Protein AF-A0A327L7A2-F1 (afdb_monomer_lite)

Structure (mmCIF, N/CA/C/O backbone):
data_AF-A0A327L7A2-F1
#
_entry.id   AF-A0A327L7A2-F1
#
loop_
_atom_site.group_PDB
_atom_site.id
_atom_site.type_symbol
_atom_site.label_atom_id
_atom_site.label_alt_id
_atom_site.label_comp_id
_atom_site.label_asym_id
_atom_site.label_entity_id
_atom_site.label_seq_id
_atom_site.pdbx_PDB_ins_code
_atom_site.Cartn_x
_atom_site.Cartn_y
_atom_site.Cartn_z
_atom_site.occupancy
_atom_site.B_iso_or_equiv
_atom_site.auth_seq_id
_atom_site.auth_comp_id
_atom_site.auth_asym_id
_atom_site.auth_atom_id
_atom_site.pdbx_PDB_model_num
ATOM 1 N N . MET A 1 1 ? -6.256 17.529 29.792 1.00 59.59 1 MET A N 1
ATOM 2 C CA . MET A 1 1 ? -5.601 16.714 28.742 1.00 59.59 1 MET A CA 1
ATOM 3 C C . MET A 1 1 ? -6.435 15.484 28.403 1.00 59.59 1 MET A C 1
ATOM 5 O O . MET A 1 1 ? -6.692 15.271 27.232 1.00 59.59 1 MET A O 1
ATOM 9 N N . THR A 1 2 ? -6.940 14.745 29.396 1.00 73.19 2 THR A N 1
ATOM 10 C CA . THR A 1 2 ? -7.847 13.599 29.188 1.00 73.19 2 THR A CA 1
ATOM 11 C C . THR A 1 2 ? -9.180 13.987 28.539 1.00 73.19 2 THR A C 1
ATOM 13 O O . THR A 1 2 ? -9.638 13.291 27.648 1.00 73.19 2 THR A O 1
ATOM 16 N N . GLU A 1 3 ? -9.756 15.138 28.905 1.00 84.00 3 GLU A N 1
ATOM 17 C CA . GLU A 1 3 ? -11.032 15.610 28.341 1.00 84.00 3 GLU A CA 1
ATOM 18 C C . GLU A 1 3 ? -10.966 15.812 26.822 1.00 84.00 3 GLU A C 1
ATOM 20 O O . GLU A 1 3 ? -11.790 15.260 26.111 1.00 84.00 3 GLU A O 1
ATOM 25 N N . ALA A 1 4 ? -9.930 16.486 26.309 1.00 82.38 4 ALA A N 1
ATOM 26 C CA . ALA A 1 4 ? -9.763 16.697 24.869 1.00 82.38 4 ALA A CA 1
ATOM 27 C C . ALA A 1 4 ? -9.568 15.385 24.082 1.00 82.38 4 ALA A C 1
ATOM 29 O O . ALA A 1 4 ? -9.977 15.288 22.925 1.00 82.38 4 ALA A O 1
ATOM 30 N N . ILE A 1 5 ? -8.957 14.370 24.702 1.00 83.44 5 ILE A N 1
ATOM 31 C CA . ILE A 1 5 ? -8.831 13.037 24.100 1.00 83.44 5 ILE A CA 1
ATOM 32 C C . ILE A 1 5 ? -10.213 12.383 24.008 1.00 83.44 5 ILE A C 1
ATOM 34 O O . ILE A 1 5 ? -10.589 11.911 22.938 1.00 83.44 5 ILE A O 1
ATOM 38 N N . GLU A 1 6 ? -10.983 12.402 25.095 1.00 88.44 6 GLU A N 1
ATOM 39 C CA . GLU A 1 6 ? -12.321 11.802 25.158 1.00 88.44 6 GLU A CA 1
ATOM 40 C C . GLU A 1 6 ? -13.339 12.508 24.250 1.00 88.44 6 GLU A C 1
ATOM 42 O O . GLU A 1 6 ? -14.155 11.842 23.614 1.00 88.44 6 GLU A O 1
ATOM 47 N N . THR A 1 7 ? -13.291 13.840 24.149 1.00 89.19 7 THR A N 1
ATOM 48 C CA . THR A 1 7 ? -14.288 14.630 23.408 1.00 89.19 7 THR A CA 1
ATOM 49 C C . THR A 1 7 ? -13.952 14.841 21.938 1.00 89.19 7 THR A C 1
ATOM 51 O O . THR A 1 7 ? -14.870 15.042 21.144 1.00 89.19 7 THR A O 1
ATOM 54 N N . HIS A 1 8 ? -12.672 14.813 21.552 1.00 85.25 8 HIS A N 1
ATOM 55 C CA . HIS A 1 8 ? -12.261 15.136 20.180 1.00 85.25 8 HIS A CA 1
ATOM 56 C C . HIS A 1 8 ? -11.518 13.999 19.484 1.00 85.25 8 HIS A C 1
ATOM 58 O O . HIS A 1 8 ? -11.826 13.699 18.335 1.00 85.25 8 HIS A O 1
ATOM 64 N N . ALA A 1 9 ? -10.562 13.347 20.153 1.00 85.25 9 ALA A N 1
ATOM 65 C CA . ALA A 1 9 ? -9.731 12.332 19.502 1.00 85.25 9 ALA A CA 1
ATOM 66 C C . ALA A 1 9 ? -10.433 10.968 19.407 1.00 85.25 9 ALA A C 1
ATOM 68 O O . ALA A 1 9 ? -10.497 10.375 18.332 1.00 85.25 9 ALA A O 1
ATOM 69 N N . LEU A 1 10 ? -10.990 10.469 20.516 1.00 88.25 10 LEU A N 1
ATOM 70 C CA . LEU A 1 10 ? -11.617 9.146 20.557 1.00 88.25 10 LEU A CA 1
ATOM 71 C C . LEU A 1 10 ? -12.843 9.009 19.649 1.00 88.25 10 LEU A C 1
ATOM 73 O O . LEU A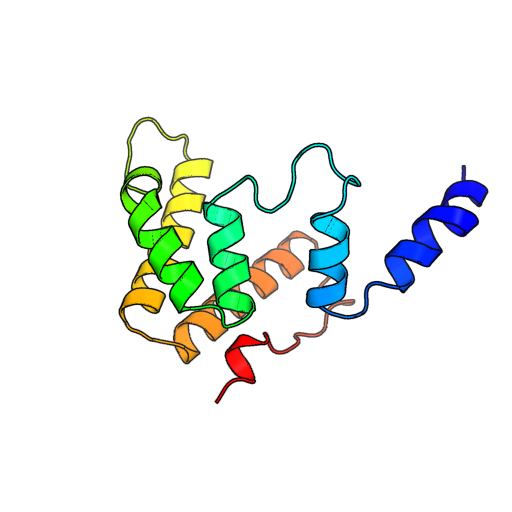 1 10 ? -12.957 7.956 19.029 1.00 88.25 10 LEU A O 1
ATOM 77 N N . PRO A 1 11 ? -13.744 10.003 19.511 1.00 90.69 11 PRO A N 1
ATOM 78 C CA . PRO A 1 11 ? -14.857 9.898 18.572 1.00 90.69 11 PRO A CA 1
ATOM 79 C C . PRO A 1 11 ? -14.395 9.732 17.122 1.00 90.69 11 PRO A C 1
ATOM 81 O O . PRO A 1 11 ? -14.988 8.948 16.390 1.00 90.69 11 PRO A O 1
ATOM 84 N N . VAL A 1 12 ? -13.310 10.410 16.729 1.00 87.50 12 VAL A N 1
ATOM 85 C CA . VAL A 1 12 ? -12.730 10.279 15.385 1.00 87.50 12 VAL A CA 1
ATOM 86 C C . VAL A 1 12 ? -12.125 8.890 15.201 1.00 87.50 12 VAL A C 1
ATOM 88 O O . VAL A 1 12 ? -12.481 8.197 14.256 1.00 87.50 12 VAL A O 1
ATOM 91 N N . LEU A 1 13 ? -11.276 8.443 16.134 1.00 86.94 13 LEU A N 1
ATOM 92 C CA . LEU A 1 13 ? -10.625 7.130 16.041 1.00 86.94 13 LEU A CA 1
ATOM 93 C C . LEU A 1 13 ? -11.629 5.971 16.070 1.00 86.94 13 LEU A C 1
ATOM 95 O O . LEU A 1 13 ? -11.470 5.010 15.330 1.00 86.94 13 LEU A O 1
ATOM 99 N N . ARG A 1 14 ? -12.682 6.065 16.891 1.00 89.12 14 ARG A N 1
ATOM 100 C CA . ARG A 1 14 ? -13.754 5.056 16.951 1.00 89.12 14 ARG A CA 1
ATOM 101 C C . ARG A 1 14 ? -14.607 5.012 15.682 1.00 89.12 14 ARG A C 1
ATOM 103 O O . ARG A 1 14 ? -15.282 4.014 15.464 1.00 89.12 14 ARG A O 1
ATOM 110 N N . GLY A 1 15 ? -14.604 6.080 14.884 1.00 88.94 15 GLY A N 1
ATOM 111 C CA . GLY A 1 15 ? -15.270 6.119 13.584 1.00 88.94 15 GLY A CA 1
ATOM 112 C C . GLY A 1 15 ? -14.495 5.406 12.473 1.00 88.94 15 GLY A C 1
ATOM 113 O O . GLY A 1 15 ? -15.063 5.178 11.414 1.00 88.94 15 GLY A O 1
ATOM 114 N N . ILE A 1 16 ? -13.227 5.047 12.701 1.00 89.50 16 ILE A N 1
ATOM 115 C CA . ILE A 1 16 ? -12.396 4.331 11.730 1.00 89.50 16 ILE A CA 1
ATOM 116 C C . ILE A 1 16 ? -12.620 2.832 11.925 1.00 89.50 16 ILE A C 1
ATOM 118 O O . ILE A 1 16 ? -12.059 2.235 12.843 1.00 89.50 16 ILE A O 1
ATOM 122 N N . VAL A 1 17 ? -13.460 2.230 11.083 1.00 87.12 17 VAL A N 1
ATOM 123 C CA . VAL A 1 17 ? -13.829 0.806 11.190 1.00 87.12 17 VAL A CA 1
ATOM 124 C C . VAL A 1 17 ? -13.466 -0.007 9.949 1.00 87.12 17 VAL A C 1
ATOM 126 O O . VAL A 1 17 ? -13.601 -1.228 9.953 1.00 87.12 17 VAL A O 1
ATOM 129 N N . SER A 1 18 ? -12.983 0.655 8.902 1.00 84.12 18 SER A N 1
ATOM 130 C CA . SER A 1 18 ? -12.546 0.046 7.650 1.00 84.12 18 SER A CA 1
ATOM 131 C C . SER A 1 18 ? -11.261 0.693 7.129 1.00 84.12 18 SER A C 1
ATOM 133 O O . SER A 1 18 ? -10.845 1.765 7.585 1.00 84.12 18 SER A O 1
ATOM 135 N N . LEU A 1 19 ? -10.636 0.045 6.141 1.00 83.06 19 LEU A N 1
ATOM 136 C CA . LEU A 1 19 ? -9.485 0.609 5.439 1.00 83.06 19 LEU A CA 1
ATOM 137 C C . LEU A 1 19 ? -9.857 1.923 4.729 1.00 83.06 19 LEU A C 1
ATOM 139 O O . LEU A 1 19 ? -9.090 2.877 4.799 1.00 83.06 19 LEU A O 1
ATOM 143 N N . ASP A 1 20 ? -11.049 2.024 4.138 1.00 84.06 20 ASP A N 1
ATOM 144 C CA . ASP A 1 20 ? -11.518 3.247 3.469 1.00 84.06 20 ASP A CA 1
ATOM 145 C C . ASP A 1 20 ? -11.721 4.417 4.443 1.00 84.06 20 ASP A C 1
ATOM 147 O O . ASP A 1 20 ? -11.347 5.557 4.138 1.00 84.06 20 ASP A O 1
ATOM 151 N N . ASP A 1 21 ? -12.251 4.150 5.644 1.00 86.50 21 ASP A N 1
ATOM 152 C CA . ASP A 1 21 ? -12.363 5.169 6.697 1.00 86.50 21 ASP A CA 1
ATOM 153 C C . ASP A 1 21 ? -10.977 5.671 7.107 1.00 86.50 21 ASP A C 1
ATOM 155 O O . ASP A 1 21 ? -10.760 6.875 7.277 1.00 86.50 21 ASP A O 1
ATOM 159 N N . TYR A 1 22 ? -10.017 4.747 7.231 1.00 85.62 22 TYR A N 1
ATOM 160 C CA . TYR A 1 22 ? -8.638 5.083 7.558 1.00 85.62 22 TYR A CA 1
ATOM 161 C C . TYR A 1 22 ? -8.002 5.936 6.460 1.00 85.62 22 TYR A C 1
ATOM 163 O O . TYR A 1 22 ? -7.401 6.967 6.763 1.00 85.62 22 TYR A O 1
ATOM 171 N N . LEU A 1 23 ? -8.178 5.565 5.189 1.00 85.00 23 LEU A N 1
ATOM 172 C CA . LEU A 1 23 ? -7.664 6.330 4.055 1.00 85.00 23 LEU A CA 1
ATOM 173 C C . LEU A 1 23 ? -8.288 7.723 3.975 1.00 85.00 23 LEU A C 1
ATOM 175 O O . LEU A 1 23 ? -7.572 8.701 3.759 1.00 85.00 23 LEU A O 1
ATOM 179 N N . THR A 1 24 ? -9.591 7.846 4.222 1.00 85.25 24 THR A N 1
ATOM 180 C CA . THR A 1 24 ? -10.272 9.145 4.314 1.00 85.25 24 THR A CA 1
ATOM 181 C C . THR A 1 24 ? -9.678 9.997 5.436 1.00 85.25 24 THR A C 1
ATOM 183 O O . THR A 1 24 ? -9.388 11.179 5.238 1.00 85.25 24 THR A O 1
ATOM 186 N N . PHE A 1 25 ? -9.436 9.394 6.602 1.00 84.25 25 PHE A N 1
ATOM 187 C CA . PHE A 1 25 ? -8.851 10.070 7.754 1.00 84.25 25 PHE A CA 1
ATOM 188 C C . PHE A 1 25 ? -7.420 10.570 7.484 1.00 84.25 25 PHE A C 1
ATOM 190 O O . PHE A 1 25 ? -7.135 11.750 7.693 1.00 84.25 25 PHE A O 1
ATOM 197 N N . VAL A 1 26 ? -6.524 9.717 6.977 1.00 80.62 26 VAL A N 1
ATOM 198 C CA . VAL A 1 26 ? -5.109 10.074 6.726 1.00 80.62 26 VAL A CA 1
ATOM 199 C C . VAL A 1 26 ? -4.899 10.973 5.507 1.00 80.62 26 VAL A C 1
ATOM 201 O O . VAL A 1 26 ? -3.861 11.625 5.404 1.00 80.62 26 VAL A O 1
ATOM 204 N N . SER A 1 27 ? -5.874 11.026 4.598 1.00 78.00 27 SER A N 1
ATOM 205 C CA . SER A 1 27 ? -5.874 11.950 3.454 1.00 78.00 27 SER A CA 1
ATOM 206 C C . SER A 1 27 ? -6.382 13.344 3.813 1.00 78.00 27 SER A C 1
ATOM 208 O O . SER A 1 27 ? -6.220 14.280 3.033 1.00 78.00 27 SER A O 1
ATOM 210 N N . GLY A 1 28 ? -7.018 13.496 4.977 1.00 74.06 28 GLY A N 1
ATOM 211 C CA . GLY A 1 28 ? -7.404 14.796 5.507 1.00 74.06 28 GLY A CA 1
ATOM 212 C C . GLY A 1 28 ? -6.204 15.598 6.023 1.00 74.06 28 GLY A C 1
ATOM 213 O O . GLY A 1 28 ? -5.095 15.095 6.175 1.00 74.06 28 GLY A O 1
ATOM 214 N N . HIS A 1 29 ? -6.450 16.852 6.405 1.00 63.19 29 HIS A N 1
ATOM 215 C CA . HIS A 1 29 ? -5.434 17.768 6.950 1.00 63.19 29 HIS A CA 1
ATOM 216 C C . HIS A 1 29 ? -5.031 17.444 8.409 1.00 63.19 29 HIS A C 1
ATOM 218 O O . HIS A 1 29 ? -4.667 18.337 9.174 1.00 63.19 29 HIS A O 1
ATOM 224 N N . TYR A 1 30 ? -5.137 16.179 8.826 1.00 64.94 30 TYR A N 1
ATOM 225 C CA . TYR A 1 30 ? -4.790 15.733 10.178 1.00 64.94 30 TYR A CA 1
ATOM 226 C C . TYR A 1 30 ? -3.276 15.605 10.381 1.00 64.94 30 TYR A C 1
ATOM 228 O O . TYR A 1 30 ? -2.796 15.727 11.509 1.00 64.94 30 TYR A O 1
ATOM 236 N N . PHE A 1 31 ? -2.517 15.406 9.300 1.00 67.62 31 PHE A N 1
ATOM 237 C CA . PHE A 1 31 ? -1.070 15.219 9.337 1.00 67.62 31 PHE A CA 1
ATOM 238 C C . PHE A 1 31 ? -0.351 16.247 8.463 1.00 67.62 31 PHE A C 1
ATOM 240 O O . PHE A 1 31 ? -0.865 16.706 7.449 1.00 67.62 31 PHE A O 1
ATOM 247 N N . ARG A 1 32 ? 0.873 16.613 8.865 1.00 61.81 32 ARG A N 1
ATOM 248 C CA . ARG A 1 32 ? 1.729 17.560 8.126 1.00 61.81 32 ARG A CA 1
ATOM 249 C C . ARG A 1 32 ? 2.158 17.028 6.751 1.00 61.81 32 ARG A C 1
ATOM 251 O O . ARG A 1 32 ? 2.461 17.823 5.867 1.00 61.81 32 ARG A O 1
ATOM 258 N N . HIS A 1 33 ? 2.222 15.710 6.610 1.00 63.41 33 HIS A N 1
ATOM 259 C CA . HIS A 1 33 ? 2.530 15.006 5.371 1.00 63.41 33 HIS A CA 1
ATOM 260 C C . HIS A 1 33 ? 1.376 14.052 5.093 1.00 63.41 33 HIS A C 1
ATOM 262 O O . HIS A 1 33 ? 0.981 13.314 6.000 1.00 63.41 33 HIS A O 1
ATOM 268 N N . HIS A 1 34 ? 0.834 14.078 3.878 1.00 68.50 34 HIS A N 1
ATOM 269 C CA . HIS A 1 34 ? -0.228 13.155 3.503 1.00 68.50 34 HIS A CA 1
ATOM 270 C C . HIS A 1 34 ? 0.390 11.802 3.165 1.00 68.50 34 HIS A C 1
ATOM 272 O O . HIS A 1 34 ? 1.477 11.727 2.583 1.00 68.50 34 HIS A O 1
ATOM 278 N N . LEU A 1 35 ? -0.324 10.722 3.495 1.00 68.56 35 LEU A N 1
ATOM 279 C CA . LEU A 1 35 ? 0.102 9.348 3.203 1.00 68.56 35 LEU A CA 1
ATOM 280 C C . LEU A 1 35 ? 0.485 9.164 1.719 1.00 68.56 35 LEU A C 1
ATOM 282 O O . LEU A 1 35 ? 1.379 8.391 1.390 1.00 68.56 35 LEU A O 1
ATOM 286 N N . PHE A 1 36 ? -0.161 9.923 0.832 1.00 73.50 36 PHE A N 1
ATOM 287 C CA . PHE A 1 36 ? 0.007 9.844 -0.617 1.00 73.50 36 PHE A CA 1
ATOM 288 C C . PHE A 1 36 ? 1.061 10.782 -1.212 1.00 73.50 36 PHE A C 1
ATOM 290 O O . PHE A 1 36 ? 1.280 10.733 -2.421 1.00 73.50 36 PHE A O 1
ATOM 297 N N . ASP A 1 37 ? 1.755 11.583 -0.398 1.00 80.50 37 ASP A N 1
ATOM 298 C CA . ASP A 1 37 ? 2.886 12.392 -0.878 1.00 80.50 37 ASP A CA 1
ATOM 299 C C . ASP A 1 37 ? 4.101 11.511 -1.253 1.00 80.50 37 ASP A C 1
ATOM 301 O O . ASP A 1 37 ? 5.038 11.967 -1.911 1.00 80.50 37 ASP A O 1
ATOM 305 N N . TRP A 1 38 ? 4.086 10.238 -0.839 1.00 86.25 38 TRP A N 1
ATOM 306 C CA . TRP A 1 38 ? 5.181 9.278 -0.958 1.00 86.25 38 TRP A CA 1
ATOM 307 C C . TRP A 1 38 ? 4.774 8.165 -1.937 1.00 86.25 38 TRP A C 1
ATOM 309 O O . TRP A 1 38 ? 3.950 7.315 -1.584 1.00 86.25 38 TRP A O 1
ATOM 319 N N . PRO A 1 39 ? 5.309 8.143 -3.174 1.00 90.88 39 PRO A N 1
ATOM 320 C CA . PRO A 1 39 ? 4.888 7.192 -4.208 1.00 90.88 39 PRO A CA 1
ATOM 321 C C . PRO A 1 39 ? 5.031 5.722 -3.796 1.00 90.88 39 PRO A C 1
ATOM 323 O O . PRO A 1 39 ? 4.210 4.886 -4.159 1.00 90.88 39 PRO A O 1
ATOM 326 N N . ASP A 1 40 ? 6.068 5.408 -3.024 1.00 90.94 40 ASP A N 1
ATOM 327 C CA . ASP A 1 40 ? 6.349 4.074 -2.495 1.00 90.94 40 ASP A CA 1
ATOM 328 C C . ASP A 1 40 ? 5.331 3.616 -1.445 1.00 90.94 40 ASP A C 1
ATOM 330 O O . ASP A 1 40 ? 5.087 2.422 -1.325 1.00 90.94 40 ASP A O 1
ATOM 334 N N . VAL A 1 41 ? 4.697 4.544 -0.726 1.00 89.81 41 VAL A N 1
ATOM 335 C CA . VAL A 1 41 ? 3.578 4.235 0.175 1.00 89.81 41 VAL A CA 1
ATOM 336 C C . VAL A 1 41 ? 2.280 4.143 -0.619 1.00 89.81 41 VAL A C 1
ATOM 338 O O . VAL A 1 41 ? 1.502 3.206 -0.440 1.00 89.81 41 VAL A O 1
ATOM 341 N N . LYS A 1 42 ? 2.060 5.083 -1.545 1.00 92.12 42 LYS A N 1
ATOM 342 C CA . LYS A 1 42 ? 0.850 5.124 -2.369 1.00 92.12 42 LYS A CA 1
ATOM 343 C C . LYS A 1 42 ? 0.661 3.843 -3.188 1.00 92.12 42 LYS A C 1
ATOM 345 O O . LYS A 1 42 ? -0.453 3.331 -3.217 1.00 92.12 42 LYS A O 1
ATOM 350 N N . ILE A 1 43 ? 1.719 3.300 -3.799 1.00 95.06 43 ILE A N 1
ATOM 351 C CA . ILE A 1 43 ? 1.609 2.066 -4.596 1.00 95.06 43 ILE A CA 1
ATOM 352 C C . ILE A 1 43 ? 1.136 0.874 -3.754 1.00 95.06 43 ILE A C 1
ATOM 354 O O . ILE A 1 43 ? 0.360 0.056 -4.237 1.00 95.06 43 ILE A O 1
ATOM 358 N N . ILE A 1 44 ? 1.547 0.793 -2.485 1.00 94.50 44 ILE A N 1
ATOM 359 C CA . ILE A 1 44 ? 1.126 -0.272 -1.563 1.00 94.50 44 ILE A CA 1
ATOM 360 C C . ILE A 1 44 ? -0.374 -0.162 -1.290 1.00 94.50 44 ILE A C 1
ATOM 362 O O . ILE A 1 44 ? -1.082 -1.165 -1.339 1.00 94.50 44 ILE A O 1
ATOM 366 N N . VAL A 1 45 ? -0.862 1.060 -1.047 1.00 92.88 45 VAL A N 1
ATOM 367 C CA . VAL A 1 45 ? -2.290 1.320 -0.827 1.00 92.88 45 VAL A CA 1
ATOM 368 C C . VAL A 1 45 ? -3.104 1.004 -2.078 1.00 92.88 45 VAL A C 1
ATOM 370 O O . VAL A 1 45 ? -4.116 0.318 -1.974 1.00 92.88 45 VAL A O 1
ATOM 373 N N . ASP A 1 46 ? -2.658 1.447 -3.257 1.00 94.56 46 ASP A N 1
ATOM 374 C CA . ASP A 1 46 ? -3.358 1.160 -4.512 1.00 94.56 46 ASP A CA 1
ATOM 375 C C . ASP A 1 46 ? -3.452 -0.357 -4.758 1.00 94.56 46 ASP A C 1
ATOM 377 O O . ASP A 1 46 ? -4.511 -0.843 -5.145 1.00 94.56 46 ASP A O 1
ATOM 381 N N . VAL A 1 47 ? -2.396 -1.126 -4.460 1.00 96.12 47 VAL A N 1
ATOM 382 C CA . VAL A 1 47 ? -2.446 -2.597 -4.531 1.00 96.12 47 VAL A CA 1
ATOM 383 C C . VAL A 1 47 ? -3.421 -3.181 -3.510 1.00 96.12 47 VAL A C 1
ATOM 385 O O . VAL A 1 47 ? -4.239 -4.013 -3.888 1.00 96.12 47 VAL A O 1
ATOM 388 N N . ALA A 1 48 ? -3.360 -2.765 -2.242 1.00 94.31 48 ALA A N 1
ATOM 389 C CA . ALA A 1 48 ? -4.234 -3.289 -1.188 1.00 94.31 48 ALA A CA 1
ATOM 390 C C . ALA A 1 48 ? -5.722 -3.055 -1.495 1.00 94.31 48 ALA A C 1
ATOM 392 O O . ALA A 1 48 ? -6.556 -3.918 -1.224 1.00 94.31 48 ALA A O 1
ATOM 393 N N . LEU A 1 49 ? -6.041 -1.914 -2.110 1.00 93.00 49 LEU A N 1
ATOM 394 C CA . LEU A 1 49 ? -7.389 -1.569 -2.552 1.00 93.00 49 LEU A CA 1
ATOM 395 C C . LEU A 1 49 ? -7.851 -2.300 -3.820 1.00 93.00 49 LEU A C 1
ATOM 397 O O . LEU A 1 49 ? -9.004 -2.144 -4.190 1.00 93.00 49 LEU A O 1
ATOM 401 N N . GLY A 1 50 ? -6.981 -3.040 -4.515 1.00 94.31 50 GLY A N 1
ATOM 402 C CA . GLY A 1 50 ? -7.322 -3.643 -5.810 1.00 94.31 50 GLY A CA 1
ATOM 403 C C . GLY A 1 50 ? -7.193 -2.696 -7.012 1.00 94.31 50 GLY A C 1
ATOM 404 O O . GLY A 1 50 ? -7.407 -3.110 -8.151 1.00 94.31 50 GLY A O 1
ATOM 405 N N . ASN A 1 51 ? -6.729 -1.456 -6.815 1.00 95.00 51 ASN A N 1
ATOM 406 C CA . ASN A 1 51 ? -6.505 -0.454 -7.867 1.00 95.00 51 ASN A CA 1
ATOM 407 C C . ASN A 1 51 ? -5.236 -0.753 -8.697 1.00 95.00 51 ASN A C 1
ATOM 409 O O . ASN A 1 51 ? -4.337 0.084 -8.827 1.00 95.00 51 ASN A O 1
ATOM 413 N N . LEU A 1 52 ? -5.144 -1.956 -9.272 1.00 95.88 52 LEU A N 1
ATOM 414 C CA . LEU A 1 52 ? -3.931 -2.475 -9.911 1.00 95.88 52 LEU A CA 1
ATOM 415 C C . LEU A 1 52 ? -3.486 -1.647 -11.121 1.00 95.88 52 LEU A C 1
ATOM 417 O O . LEU A 1 52 ? -2.289 -1.471 -11.327 1.00 95.88 52 LEU A O 1
ATOM 421 N N . ASP A 1 53 ? -4.416 -1.082 -11.891 1.00 95.94 53 ASP A N 1
ATOM 422 C CA . ASP A 1 53 ? -4.064 -0.222 -13.028 1.00 95.94 53 ASP A CA 1
ATOM 423 C C . ASP A 1 53 ? -3.438 1.103 -12.576 1.00 95.94 53 ASP A C 1
ATOM 425 O O . ASP A 1 53 ? -2.458 1.565 -13.164 1.00 95.94 53 ASP A O 1
ATOM 429 N N . ALA A 1 54 ? -3.941 1.686 -11.483 1.00 95.31 54 ALA A N 1
ATOM 430 C CA . ALA A 1 54 ? -3.335 2.869 -10.880 1.00 95.31 54 ALA A CA 1
ATOM 431 C C . ALA A 1 54 ? -1.950 2.541 -10.302 1.00 95.31 54 ALA A C 1
ATOM 433 O O . ALA A 1 54 ? -1.000 3.300 -10.506 1.00 95.31 54 ALA A O 1
ATOM 434 N N . ALA A 1 55 ? -1.813 1.379 -9.655 1.00 96.75 55 ALA A N 1
ATOM 435 C CA . ALA A 1 55 ? -0.537 0.896 -9.143 1.00 96.75 55 ALA A CA 1
ATOM 436 C C . ALA A 1 55 ? 0.496 0.695 -10.270 1.00 96.75 55 ALA A C 1
ATOM 438 O O . ALA A 1 55 ? 1.658 1.067 -10.104 1.00 96.75 55 ALA A O 1
ATOM 439 N N . ARG A 1 56 ? 0.083 0.168 -11.434 1.00 96.94 56 ARG A N 1
ATOM 440 C CA . ARG A 1 56 ? 0.948 0.000 -12.619 1.00 96.94 56 ARG A CA 1
ATOM 441 C C . ARG A 1 56 ? 1.403 1.340 -13.180 1.00 96.94 56 ARG A C 1
ATOM 443 O O . ARG A 1 56 ? 2.596 1.544 -13.378 1.00 96.94 56 ARG A O 1
ATOM 450 N N . ALA A 1 57 ? 0.480 2.286 -13.345 1.00 96.56 57 ALA A N 1
ATOM 451 C CA . ALA A 1 57 ? 0.828 3.631 -13.798 1.00 96.56 57 ALA A CA 1
ATOM 452 C C . ALA A 1 57 ? 1.826 4.316 -12.845 1.00 96.56 57 ALA A C 1
ATOM 454 O O . ALA A 1 57 ? 2.761 4.987 -13.285 1.00 96.56 57 ALA A O 1
ATOM 455 N N . LEU A 1 58 ? 1.656 4.119 -11.533 1.00 95.62 58 LEU A N 1
ATOM 456 C CA . LEU A 1 58 ? 2.565 4.661 -10.530 1.00 95.62 58 LEU A CA 1
ATOM 457 C C . LEU A 1 58 ? 3.934 3.972 -10.564 1.00 95.62 58 LEU A C 1
ATOM 459 O O . LEU A 1 58 ? 4.956 4.651 -10.490 1.00 95.62 58 LEU A O 1
ATOM 463 N N . ARG A 1 59 ? 3.974 2.646 -10.731 1.00 95.62 59 ARG A N 1
ATOM 464 C CA . ARG A 1 59 ? 5.219 1.909 -10.970 1.00 95.62 59 ARG A CA 1
ATOM 465 C C . ARG A 1 59 ? 5.967 2.500 -12.158 1.00 95.62 59 ARG A C 1
ATOM 467 O O . ARG A 1 59 ? 7.128 2.862 -12.003 1.00 95.62 59 ARG A O 1
ATOM 474 N N . ASP A 1 60 ? 5.319 2.630 -13.308 1.00 95.69 60 ASP A N 1
ATOM 475 C CA . ASP A 1 60 ? 5.965 3.104 -14.536 1.00 95.69 60 ASP A CA 1
ATOM 476 C C . ASP A 1 60 ? 6.563 4.507 -14.375 1.00 95.69 60 ASP A C 1
ATOM 478 O O . ASP A 1 60 ? 7.635 4.794 -14.904 1.00 95.69 60 ASP A O 1
ATOM 482 N N . ALA A 1 61 ? 5.915 5.366 -13.587 1.00 95.12 61 ALA A N 1
ATOM 483 C CA . ALA A 1 61 ? 6.403 6.711 -13.302 1.00 95.12 61 ALA A CA 1
ATOM 484 C C . ALA A 1 61 ? 7.595 6.760 -12.321 1.00 95.12 61 ALA A C 1
ATOM 486 O O . ALA A 1 61 ? 8.354 7.731 -12.345 1.00 95.12 61 ALA A O 1
ATOM 487 N N . TYR A 1 62 ? 7.764 5.758 -11.447 1.00 93.62 62 TYR A N 1
ATOM 488 C CA . TYR A 1 62 ? 8.697 5.825 -10.309 1.00 93.62 62 TYR A CA 1
ATOM 489 C C . TYR A 1 62 ? 9.670 4.641 -10.179 1.00 93.62 62 TYR A C 1
ATOM 491 O O . TYR A 1 62 ? 10.511 4.660 -9.278 1.00 93.62 62 TYR A O 1
ATOM 499 N N . ILE A 1 63 ? 9.636 3.645 -11.070 1.00 91.06 63 ILE A N 1
ATOM 500 C CA . ILE A 1 63 ? 10.476 2.440 -10.960 1.00 91.06 63 ILE A CA 1
ATOM 501 C C . ILE A 1 63 ? 11.978 2.760 -10.908 1.00 91.06 63 ILE A C 1
ATOM 503 O O . ILE A 1 63 ? 12.704 2.155 -10.120 1.00 91.06 63 ILE A O 1
ATOM 507 N N . ASP A 1 64 ? 12.428 3.775 -11.653 1.00 90.50 64 ASP A N 1
ATOM 508 C CA . ASP A 1 64 ? 13.823 4.233 -11.646 1.00 90.50 64 ASP A CA 1
ATOM 509 C C . ASP A 1 64 ? 14.228 4.835 -10.293 1.00 90.50 64 ASP A C 1
ATOM 511 O O . ASP A 1 64 ? 15.343 4.619 -9.814 1.00 90.50 64 ASP A O 1
ATOM 515 N N . ARG A 1 65 ? 13.307 5.551 -9.629 1.00 88.38 65 ARG A N 1
ATOM 516 C CA . ARG A 1 65 ? 13.527 6.112 -8.285 1.00 88.38 65 ARG A CA 1
ATOM 517 C C . ARG A 1 65 ? 13.724 5.003 -7.258 1.00 88.38 65 ARG A C 1
ATOM 519 O O . ARG A 1 65 ? 14.533 5.159 -6.349 1.00 88.38 65 ARG A O 1
ATOM 526 N N . TRP A 1 66 ? 12.983 3.908 -7.391 1.00 91.44 66 TRP A N 1
ATOM 527 C CA . TRP A 1 66 ? 13.104 2.743 -6.517 1.00 91.44 66 TRP A CA 1
ATOM 528 C C . TRP A 1 66 ? 14.181 1.768 -6.985 1.00 91.44 66 TRP A C 1
ATOM 530 O O . TRP A 1 66 ? 14.223 0.647 -6.484 1.00 91.44 66 TRP A O 1
ATOM 540 N N . GLY A 1 67 ? 15.034 2.143 -7.940 1.00 87.75 67 GLY A N 1
ATOM 541 C CA . GLY A 1 67 ? 16.139 1.322 -8.421 1.00 87.75 67 GLY A CA 1
ATOM 542 C C . GLY A 1 67 ? 17.207 1.053 -7.356 1.00 87.75 67 GLY A C 1
ATOM 543 O O . GLY A 1 67 ? 17.181 1.575 -6.238 1.00 87.75 67 GLY A O 1
ATOM 544 N N . ASP A 1 68 ? 18.173 0.200 -7.691 1.00 83.75 68 ASP A N 1
ATOM 545 C CA . ASP A 1 68 ? 19.340 -0.020 -6.835 1.00 83.75 68 ASP A CA 1
ATOM 546 C C . ASP A 1 68 ? 20.345 1.125 -7.025 1.00 83.75 68 ASP A C 1
ATOM 548 O O . ASP A 1 68 ? 21.218 1.079 -7.889 1.00 83.75 68 ASP A O 1
ATOM 552 N N . ASN A 1 69 ? 20.159 2.205 -6.263 1.00 84.81 69 ASN A N 1
ATOM 553 C CA . ASN A 1 69 ? 21.016 3.384 -6.311 1.00 84.81 69 ASN A CA 1
ATOM 554 C C . ASN A 1 69 ? 21.954 3.422 -5.084 1.00 84.81 69 ASN A C 1
ATOM 556 O O . ASN A 1 69 ? 21.469 3.516 -3.951 1.00 84.81 69 ASN A O 1
ATOM 560 N N . PRO A 1 70 ? 23.288 3.415 -5.286 1.00 84.19 70 PRO A N 1
ATOM 561 C CA . PRO A 1 70 ? 24.274 3.491 -4.204 1.00 84.19 70 PRO A CA 1
ATOM 562 C C . PRO A 1 70 ? 24.190 4.750 -3.332 1.00 84.19 70 PRO A C 1
ATOM 564 O O . PRO A 1 70 ? 24.750 4.764 -2.241 1.00 84.19 70 PRO A O 1
ATOM 567 N N . ALA A 1 71 ? 23.522 5.810 -3.799 1.00 87.62 71 ALA A N 1
ATOM 568 C CA . ALA A 1 71 ? 23.325 7.041 -3.036 1.00 87.62 71 ALA A CA 1
ATOM 569 C C . ALA A 1 71 ? 22.272 6.912 -1.919 1.00 87.62 71 ALA A C 1
ATOM 571 O O . ALA A 1 71 ? 22.183 7.792 -1.065 1.00 87.62 71 ALA A O 1
ATOM 572 N N . HIS A 1 72 ? 21.459 5.853 -1.922 1.00 86.75 72 HIS A N 1
ATOM 573 C CA . HIS A 1 72 ? 20.497 5.587 -0.855 1.00 86.75 72 HIS A CA 1
ATOM 574 C C . HIS A 1 72 ? 21.185 5.004 0.375 1.00 86.75 72 HIS A C 1
ATOM 576 O O . HIS A 1 72 ? 22.042 4.129 0.250 1.00 86.75 72 HIS A O 1
ATOM 582 N N . ASP A 1 73 ? 20.756 5.427 1.562 1.00 90.62 73 ASP A N 1
ATOM 583 C CA . ASP A 1 73 ? 21.126 4.765 2.811 1.00 90.62 73 ASP A CA 1
ATOM 584 C C . ASP A 1 73 ? 20.556 3.336 2.898 1.00 90.62 73 ASP A C 1
ATOM 586 O O . ASP A 1 73 ? 19.751 2.891 2.074 1.00 90.62 73 ASP A O 1
ATOM 590 N N . ASP A 1 74 ? 21.034 2.573 3.878 1.00 88.44 74 ASP A N 1
ATOM 591 C CA . ASP A 1 74 ? 20.714 1.149 4.017 1.00 88.44 74 AS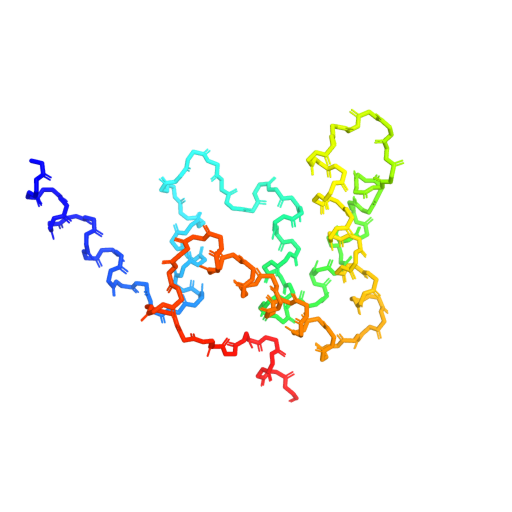P A CA 1
ATOM 592 C C . ASP A 1 74 ? 19.216 0.900 4.249 1.00 88.44 74 ASP A C 1
ATOM 594 O O . ASP A 1 74 ? 18.671 -0.088 3.746 1.00 88.44 74 ASP A O 1
ATOM 598 N N . GLU A 1 75 ? 18.555 1.809 4.969 1.00 86.94 75 GLU A N 1
ATOM 599 C CA . GLU A 1 75 ? 17.121 1.763 5.253 1.00 86.94 75 GLU A CA 1
ATOM 600 C C . GLU A 1 75 ? 16.306 1.977 3.974 1.00 86.94 75 GLU A C 1
ATOM 602 O O . GLU A 1 75 ? 15.496 1.123 3.606 1.00 86.94 75 GLU A O 1
ATOM 607 N N . SER A 1 76 ? 16.612 3.034 3.221 1.00 87.44 76 SER A N 1
ATOM 608 C CA . SER A 1 76 ? 15.991 3.343 1.933 1.00 87.44 76 SER A CA 1
ATOM 609 C C . SER A 1 76 ? 16.198 2.210 0.926 1.00 87.44 76 SER A C 1
ATOM 611 O O . SER A 1 76 ? 15.264 1.811 0.230 1.00 87.44 76 SER A O 1
ATOM 613 N N . ARG A 1 77 ? 17.399 1.611 0.865 1.00 89.50 77 ARG A N 1
ATOM 614 C CA . ARG A 1 77 ? 17.648 0.449 -0.011 1.00 89.50 77 ARG A CA 1
ATOM 615 C C . ARG A 1 77 ? 16.816 -0.764 0.402 1.00 89.50 77 ARG A C 1
ATOM 617 O O . ARG A 1 77 ? 16.333 -1.489 -0.468 1.00 89.50 77 ARG A O 1
ATOM 624 N N . ALA A 1 78 ? 16.637 -1.009 1.701 1.00 88.75 78 ALA A N 1
ATOM 625 C CA . ALA A 1 78 ? 15.790 -2.096 2.187 1.00 88.75 78 ALA A CA 1
ATOM 626 C C . ALA A 1 78 ? 14.306 -1.861 1.864 1.00 88.75 78 ALA A C 1
ATOM 628 O O . ALA A 1 78 ? 13.638 -2.788 1.404 1.00 88.75 78 ALA A O 1
ATOM 629 N N . GLN A 1 79 ? 13.822 -0.631 2.035 1.00 89.56 79 GLN A N 1
ATOM 630 C CA . GLN A 1 79 ? 12.469 -0.219 1.665 1.00 89.56 79 GLN A CA 1
ATOM 631 C C . GLN A 1 79 ? 12.227 -0.387 0.163 1.00 89.56 79 GLN A C 1
ATOM 633 O O . GLN A 1 79 ? 11.304 -1.093 -0.237 1.00 89.56 79 GLN A O 1
ATOM 638 N N . TYR A 1 80 ? 13.102 0.153 -0.687 1.00 93.25 80 TYR A N 1
ATOM 639 C CA . TYR A 1 80 ? 12.939 0.039 -2.136 1.00 93.25 80 TYR A CA 1
ATOM 640 C C . TYR A 1 80 ? 13.100 -1.389 -2.653 1.00 93.25 80 TYR A C 1
ATOM 642 O O . TYR A 1 80 ? 12.447 -1.746 -3.628 1.00 93.25 80 TYR A O 1
ATOM 650 N N . ARG A 1 81 ? 13.877 -2.256 -1.986 1.00 92.88 81 ARG A N 1
ATOM 651 C CA . ARG A 1 81 ? 13.862 -3.698 -2.296 1.00 92.88 81 ARG A CA 1
ATOM 652 C C . ARG A 1 81 ? 12.463 -4.299 -2.147 1.00 92.88 81 ARG A C 1
ATOM 654 O O . ARG A 1 81 ? 12.035 -5.003 -3.055 1.00 92.88 81 ARG A O 1
ATOM 661 N N . ARG A 1 82 ? 11.749 -3.991 -1.058 1.00 92.44 82 ARG A N 1
ATOM 662 C CA . ARG A 1 82 ? 10.371 -4.468 -0.831 1.00 92.44 82 ARG A CA 1
ATOM 663 C C . ARG A 1 82 ? 9.400 -3.918 -1.875 1.00 92.44 82 ARG A C 1
ATOM 665 O O . ARG A 1 82 ? 8.605 -4.669 -2.428 1.00 92.44 82 ARG A O 1
ATOM 672 N N . VAL A 1 83 ? 9.516 -2.631 -2.208 1.00 94.62 83 VAL A N 1
ATOM 673 C CA . VAL A 1 83 ? 8.685 -1.999 -3.249 1.00 94.62 83 VAL A CA 1
ATOM 674 C C . VAL A 1 83 ? 8.932 -2.637 -4.618 1.00 94.62 83 VAL A C 1
ATOM 676 O O . VAL A 1 83 ? 7.980 -2.931 -5.335 1.00 94.62 83 VAL A O 1
ATOM 679 N N . ARG A 1 84 ? 10.188 -2.931 -4.979 1.00 94.94 84 ARG A N 1
ATOM 680 C CA . ARG A 1 84 ? 10.506 -3.654 -6.222 1.00 94.94 84 ARG A CA 1
ATOM 681 C C . ARG A 1 84 ? 9.924 -5.069 -6.238 1.00 94.94 84 ARG A C 1
ATOM 683 O O . ARG A 1 84 ? 9.483 -5.524 -7.288 1.00 94.94 84 ARG A O 1
ATOM 690 N N . GLU A 1 85 ? 9.895 -5.747 -5.094 1.00 95.69 85 GLU A N 1
ATOM 691 C CA . GLU A 1 85 ? 9.275 -7.069 -4.940 1.00 95.69 85 GLU A CA 1
ATOM 692 C C . GLU A 1 85 ? 7.760 -7.044 -5.195 1.00 95.69 85 GLU A C 1
ATOM 694 O O . GLU A 1 85 ? 7.222 -7.935 -5.855 1.00 95.69 85 GLU A O 1
ATOM 699 N N . LEU A 1 86 ? 7.084 -6.005 -4.697 1.00 96.94 86 LEU A N 1
ATOM 700 C CA . LEU A 1 86 ? 5.673 -5.733 -4.973 1.00 96.94 86 LEU A CA 1
ATOM 701 C C . LEU A 1 86 ? 5.461 -5.438 -6.463 1.00 96.94 86 LEU A C 1
ATOM 703 O O . LEU A 1 86 ? 4.596 -6.039 -7.095 1.00 96.94 86 LEU A O 1
ATOM 707 N N . CYS A 1 87 ? 6.295 -4.571 -7.047 1.00 96.12 87 CYS A N 1
ATOM 708 C CA . CYS A 1 87 ? 6.229 -4.224 -8.468 1.00 96.12 87 CYS A CA 1
ATOM 709 C C . CYS A 1 87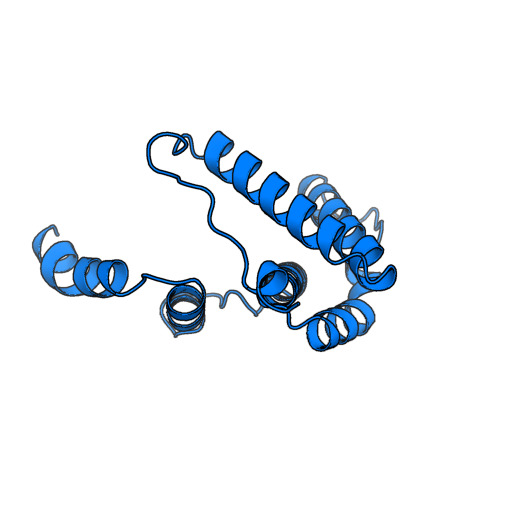 ? 6.416 -5.450 -9.371 1.00 96.12 87 CYS A C 1
ATOM 711 O O . CYS A 1 87 ? 5.735 -5.569 -10.382 1.00 96.12 87 CYS A O 1
ATOM 713 N N . ALA A 1 88 ? 7.313 -6.376 -9.017 1.00 95.69 88 ALA A N 1
ATOM 714 C CA . ALA A 1 88 ? 7.528 -7.600 -9.787 1.00 95.69 88 ALA A CA 1
ATOM 715 C C . ALA A 1 88 ? 6.280 -8.501 -9.814 1.00 95.69 88 ALA A C 1
ATOM 717 O O . ALA A 1 88 ? 5.945 -9.049 -10.861 1.00 95.69 88 ALA A O 1
ATOM 718 N N . ARG A 1 89 ? 5.565 -8.619 -8.687 1.00 96.56 89 ARG A N 1
ATOM 719 C CA . ARG A 1 89 ? 4.299 -9.372 -8.613 1.00 96.56 89 ARG A CA 1
ATOM 720 C C . ARG A 1 89 ? 3.159 -8.667 -9.348 1.00 96.56 89 ARG A C 1
ATOM 722 O O . ARG A 1 89 ? 2.352 -9.327 -9.993 1.00 96.56 89 ARG A O 1
ATOM 729 N N . LEU A 1 90 ? 3.135 -7.335 -9.304 1.00 96.00 90 LEU A N 1
ATOM 730 C CA . LEU A 1 90 ? 2.163 -6.515 -10.030 1.00 96.00 90 LEU A CA 1
ATOM 731 C C . LEU A 1 90 ? 2.286 -6.682 -11.554 1.00 96.00 90 LEU A C 1
ATOM 733 O O . LEU A 1 90 ? 1.275 -6.791 -12.248 1.00 96.00 90 LEU A O 1
ATOM 737 N N . GLU A 1 91 ? 3.519 -6.746 -12.063 1.00 95.19 91 GLU A N 1
ATOM 738 C CA . GLU A 1 91 ? 3.814 -7.021 -13.478 1.00 95.19 91 GLU A CA 1
ATOM 739 C C . GLU A 1 91 ? 3.420 -8.442 -13.894 1.00 95.19 91 GLU A C 1
ATOM 741 O O . GLU A 1 91 ? 2.987 -8.664 -15.021 1.00 95.19 91 GLU A O 1
ATOM 746 N N . ALA A 1 92 ? 3.552 -9.406 -12.981 1.00 95.44 92 ALA A N 1
ATOM 747 C CA . ALA A 1 92 ? 3.153 -10.791 -13.213 1.00 95.44 92 ALA A CA 1
ATOM 748 C C . ALA A 1 92 ? 1.628 -11.017 -13.127 1.00 95.44 92 ALA A C 1
ATOM 750 O O . ALA A 1 92 ? 1.186 -12.147 -13.318 1.00 95.44 92 ALA A O 1
ATOM 751 N N . ASP A 1 93 ? 0.844 -9.973 -12.819 1.00 93.19 93 ASP A N 1
ATOM 752 C CA . ASP A 1 93 ? -0.590 -10.050 -12.489 1.00 93.19 93 ASP A CA 1
ATOM 753 C C . ASP A 1 93 ? -0.889 -11.092 -11.389 1.00 93.19 93 ASP A C 1
ATOM 755 O O . ASP A 1 93 ? -1.953 -11.711 -11.332 1.00 93.19 93 ASP A O 1
ATOM 759 N N . ASP A 1 94 ? 0.080 -11.294 -10.489 1.00 95.12 94 ASP A N 1
ATOM 760 C CA . ASP A 1 94 ? 0.031 -12.289 -9.421 1.00 95.12 94 ASP A CA 1
ATOM 761 C C . ASP A 1 94 ? -0.768 -11.749 -8.231 1.00 95.12 94 ASP A C 1
ATOM 763 O O . ASP A 1 94 ? -0.216 -11.395 -7.187 1.00 95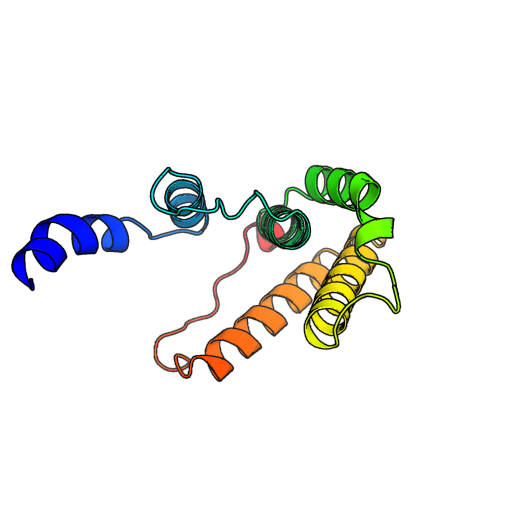.12 94 ASP A O 1
ATOM 767 N N . ARG A 1 95 ? -2.094 -11.647 -8.397 1.00 94.25 95 ARG A N 1
ATOM 768 C CA . ARG A 1 95 ? -3.004 -11.203 -7.327 1.00 94.25 95 ARG A CA 1
ATOM 769 C C . ARG A 1 95 ? -2.840 -12.010 -6.029 1.00 94.25 95 ARG A C 1
ATOM 771 O O . ARG A 1 95 ? -2.688 -11.376 -4.983 1.00 94.25 95 ARG A O 1
ATOM 778 N N . PRO A 1 96 ? -2.818 -13.361 -6.042 1.00 94.88 96 PRO A N 1
ATOM 779 C CA . PRO A 1 96 ? -2.611 -14.133 -4.817 1.00 94.88 96 PRO A CA 1
ATOM 780 C C . PRO A 1 96 ? -1.257 -13.844 -4.161 1.00 94.88 96 PRO A C 1
ATOM 782 O O . PRO A 1 96 ? -1.174 -13.734 -2.939 1.00 94.88 96 PRO A O 1
ATOM 785 N N . GLY A 1 97 ? -0.195 -13.679 -4.955 1.00 96.00 97 GLY A N 1
ATOM 786 C CA . GLY A 1 97 ? 1.125 -13.326 -4.444 1.00 96.00 97 GLY A CA 1
ATOM 787 C C . GLY A 1 97 ? 1.197 -11.910 -3.881 1.00 96.00 97 GLY A C 1
ATOM 788 O O . GLY A 1 97 ? 1.901 -11.694 -2.895 1.00 96.00 97 GLY A O 1
ATOM 789 N N . LEU A 1 98 ? 0.475 -10.949 -4.466 1.00 96.94 98 LEU A N 1
ATOM 790 C CA . LEU A 1 98 ? 0.340 -9.594 -3.928 1.00 96.94 98 LEU A CA 1
ATOM 791 C C . LEU A 1 98 ? -0.353 -9.618 -2.561 1.00 96.94 98 LEU A C 1
ATOM 793 O O . LEU A 1 98 ? 0.180 -9.054 -1.608 1.00 96.94 98 LEU A O 1
ATOM 797 N N . ALA A 1 99 ? -1.480 -10.324 -2.441 1.00 95.88 99 ALA A N 1
ATOM 798 C CA . ALA A 1 99 ? -2.185 -10.483 -1.170 1.00 95.88 99 ALA A CA 1
ATOM 799 C C . ALA A 1 99 ? -1.298 -11.144 -0.102 1.00 95.88 99 ALA A C 1
ATOM 801 O O . ALA A 1 99 ? -1.161 -10.626 1.005 1.00 95.88 99 ALA A O 1
ATOM 802 N N . ALA A 1 100 ? -0.619 -12.242 -0.449 1.00 95.94 100 ALA A N 1
ATOM 803 C CA . ALA A 1 100 ? 0.294 -12.926 0.464 1.00 95.94 100 ALA A CA 1
ATOM 804 C C . ALA A 1 100 ? 1.445 -12.021 0.938 1.00 95.94 100 ALA A C 1
ATOM 806 O O . ALA A 1 100 ? 1.797 -12.044 2.117 1.00 95.94 100 ALA A O 1
ATOM 807 N N . LEU A 1 101 ? 2.005 -11.200 0.041 1.00 96.62 101 LEU A N 1
ATOM 808 C CA . LEU A 1 101 ? 3.064 -10.249 0.380 1.00 96.62 101 LEU A CA 1
ATOM 809 C C . LEU A 1 101 ? 2.568 -9.169 1.355 1.00 96.62 101 LEU A C 1
ATOM 811 O O . LEU A 1 101 ? 3.268 -8.840 2.312 1.00 96.62 101 LEU A O 1
ATOM 815 N N . LEU A 1 102 ? 1.360 -8.638 1.141 1.00 96.00 102 LEU A N 1
ATOM 816 C CA . LEU A 1 102 ? 0.759 -7.651 2.041 1.00 96.00 102 LEU A CA 1
ATOM 817 C C . LEU A 1 102 ? 0.497 -8.238 3.435 1.00 96.00 102 LEU A C 1
ATOM 819 O O . LEU A 1 102 ? 0.874 -7.618 4.431 1.00 96.00 102 LEU A O 1
ATOM 823 N N . HIS A 1 103 ? -0.053 -9.454 3.511 1.00 95.50 103 HIS A N 1
ATOM 824 C CA . HIS A 1 103 ? -0.256 -10.174 4.777 1.00 95.50 103 HIS A CA 1
ATOM 825 C C . HIS A 1 103 ? 1.058 -10.448 5.514 1.00 95.50 103 HIS A C 1
ATOM 827 O O . HIS A 1 103 ? 1.129 -10.327 6.738 1.00 95.50 103 HIS A O 1
ATOM 833 N N . GLU A 1 104 ? 2.132 -10.779 4.793 1.00 95.38 104 GLU A N 1
ATOM 834 C CA . GLU A 1 104 ? 3.458 -10.942 5.395 1.00 95.38 104 GLU A CA 1
ATOM 835 C C . GLU A 1 104 ? 3.952 -9.632 6.025 1.00 95.38 104 GLU A C 1
ATOM 837 O O . GLU A 1 104 ? 4.431 -9.621 7.165 1.00 95.38 104 GLU A O 1
ATOM 842 N N . TRP A 1 105 ? 3.822 -8.514 5.309 1.00 95.06 105 TRP A N 1
ATOM 843 C CA . TRP A 1 105 ? 4.237 -7.203 5.809 1.00 95.06 105 TRP A CA 1
ATOM 844 C C . TRP A 1 105 ? 3.409 -6.753 7.011 1.00 95.06 105 TRP A C 1
ATOM 846 O O . TRP A 1 105 ? 3.968 -6.219 7.977 1.00 95.06 105 TRP A O 1
ATOM 856 N N . GLU A 1 106 ? 2.101 -7.001 6.983 1.00 94.19 106 GLU A N 1
ATOM 857 C CA . GLU A 1 106 ? 1.210 -6.757 8.111 1.00 94.19 106 GLU A CA 1
ATOM 858 C C . GLU A 1 106 ? 1.648 -7.577 9.331 1.00 94.19 106 GLU A C 1
ATOM 860 O O . GLU A 1 106 ? 1.923 -7.006 10.388 1.00 94.19 106 GLU A O 1
ATOM 865 N N . ALA A 1 107 ? 1.845 -8.889 9.177 1.00 94.38 107 ALA A N 1
ATOM 866 C CA . ALA A 1 107 ? 2.269 -9.768 10.265 1.00 94.38 107 ALA A CA 1
ATOM 867 C C . ALA A 1 107 ? 3.626 -9.359 10.872 1.00 94.38 107 ALA A C 1
ATOM 869 O O . ALA A 1 107 ? 3.810 -9.405 12.094 1.00 94.38 107 ALA A O 1
ATOM 870 N N . ILE A 1 108 ? 4.586 -8.928 10.042 1.00 93.44 108 ILE A N 1
ATOM 871 C CA . ILE A 1 108 ? 5.871 -8.385 10.510 1.00 93.44 108 ILE A CA 1
ATOM 872 C C . ILE A 1 108 ? 5.652 -7.105 11.325 1.00 93.44 108 ILE A C 1
ATOM 874 O O . ILE A 1 108 ? 6.267 -6.929 12.379 1.00 93.44 108 ILE A O 1
ATOM 878 N N . THR A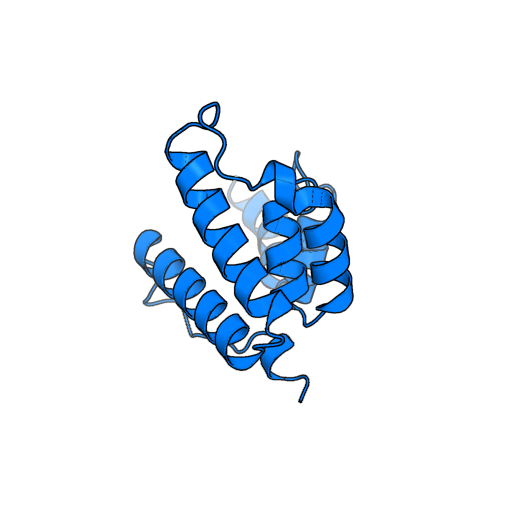 1 109 ? 4.776 -6.216 10.858 1.00 92.56 109 THR A N 1
ATOM 879 C CA . THR A 1 109 ? 4.484 -4.934 11.513 1.00 92.56 109 THR A CA 1
ATOM 880 C C . THR A 1 109 ? 3.815 -5.151 12.867 1.00 92.56 109 THR A C 1
ATOM 882 O O . THR A 1 109 ? 4.284 -4.620 13.874 1.00 92.56 109 THR A O 1
ATOM 885 N N . VAL A 1 110 ? 2.795 -6.007 12.9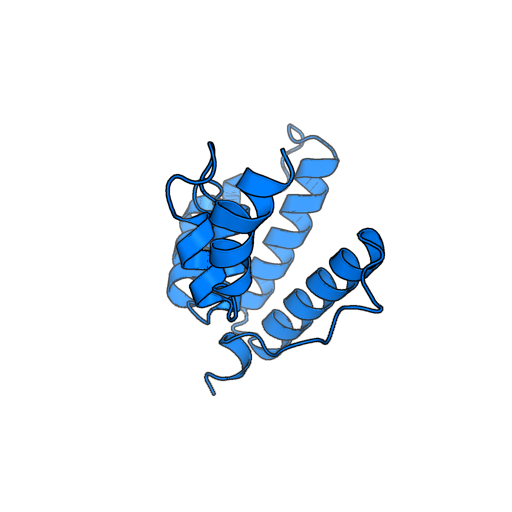20 1.00 94.88 110 VAL A N 1
ATOM 886 C CA . VAL A 1 110 ? 2.084 -6.401 14.146 1.00 94.88 110 VAL A CA 1
ATOM 887 C C . VAL A 1 110 ? 3.058 -6.981 15.175 1.00 94.88 110 VAL A C 1
ATOM 889 O O . VAL A 1 110 ? 3.020 -6.592 16.346 1.00 94.88 110 VAL A O 1
ATOM 892 N N . ARG A 1 111 ? 3.989 -7.839 14.734 1.00 94.94 111 ARG A N 1
ATOM 893 C CA . ARG A 1 111 ? 5.039 -8.408 15.593 1.00 94.94 111 ARG A CA 1
ATOM 894 C C . ARG A 1 111 ? 6.001 -7.351 16.128 1.00 94.94 111 ARG A C 1
ATOM 896 O O . ARG A 1 111 ? 6.316 -7.332 17.316 1.00 94.94 111 ARG A O 1
ATOM 903 N N . ASN A 1 112 ? 6.472 -6.453 15.267 1.00 94.12 112 ASN A N 1
ATOM 904 C CA . ASN A 1 112 ? 7.400 -5.394 15.667 1.00 94.12 112 ASN A CA 1
ATOM 905 C C . ASN A 1 112 ? 6.757 -4.411 16.659 1.00 94.12 112 ASN A C 1
ATOM 907 O O . ASN A 1 112 ? 7.427 -3.940 17.579 1.00 94.12 112 ASN A O 1
ATOM 911 N N . LEU A 1 113 ? 5.457 -4.142 16.503 1.00 94.19 113 LEU A N 1
ATOM 912 C CA . LEU A 1 113 ? 4.672 -3.287 17.395 1.00 94.19 113 LEU A CA 1
ATOM 913 C C . LEU A 1 113 ? 4.192 -4.001 18.669 1.00 94.19 113 LEU A C 1
ATOM 915 O O . LEU A 1 113 ? 3.726 -3.331 19.590 1.00 94.19 113 LEU A O 1
ATOM 919 N N . LYS A 1 114 ? 4.355 -5.328 18.761 1.00 94.88 114 LYS A N 1
ATOM 920 C CA . LYS A 1 114 ? 3.941 -6.167 19.900 1.00 94.88 114 LYS A CA 1
ATOM 921 C C . LYS A 1 114 ? 2.436 -6.105 20.189 1.00 94.88 114 LYS A C 1
ATOM 923 O O . LYS A 1 114 ? 2.013 -6.095 21.349 1.00 94.88 114 LYS A O 1
ATOM 928 N N . ILE A 1 115 ? 1.634 -6.007 19.131 1.00 94.50 115 ILE A N 1
ATOM 929 C CA . ILE A 1 115 ? 0.170 -5.890 19.203 1.00 94.50 115 ILE A CA 1
ATOM 930 C C . ILE A 1 115 ? -0.547 -7.164 18.746 1.00 94.50 115 ILE A C 1
ATOM 932 O O . ILE A 1 115 ? -1.758 -7.143 18.560 1.00 94.50 115 ILE A O 1
ATOM 936 N N . GLU A 1 116 ? 0.158 -8.292 18.623 1.00 94.31 116 GLU A N 1
ATOM 937 C CA . GLU A 1 116 ? -0.383 -9.568 18.128 1.00 94.31 116 GLU A CA 1
ATOM 938 C C . GLU A 1 116 ? -1.630 -10.019 18.898 1.00 94.31 116 GLU A C 1
ATOM 940 O O . GLU A 1 116 ? -2.520 -10.649 18.345 1.00 94.31 116 GLU A O 1
ATOM 945 N N . ARG A 1 117 ? -1.715 -9.689 20.193 1.00 93.31 117 ARG A N 1
ATOM 946 C CA . ARG A 1 117 ? -2.855 -10.052 21.051 1.00 93.31 117 ARG A CA 1
ATOM 947 C C . ARG A 1 117 ? -4.126 -9.244 20.782 1.00 93.31 117 ARG A C 1
ATOM 949 O O . ARG A 1 117 ? -5.173 -9.603 21.311 1.00 93.31 117 ARG A O 1
ATOM 956 N N . LEU A 1 118 ? -4.006 -8.127 20.073 1.00 89.94 118 LEU A N 1
ATOM 957 C CA . LEU A 1 118 ? -5.085 -7.183 19.774 1.00 89.94 118 LEU A CA 1
ATOM 958 C C . LEU A 1 118 ? -5.432 -7.167 18.283 1.00 89.94 118 LEU A C 1
ATOM 960 O O . LEU A 1 118 ? -6.291 -6.391 17.875 1.00 89.94 118 LEU A O 1
ATOM 964 N N . TRP A 1 119 ? -4.739 -7.974 17.483 1.00 89.62 119 TRP A N 1
ATOM 965 C CA . TRP A 1 119 ? -4.841 -7.975 16.036 1.00 89.62 119 TRP A CA 1
ATOM 966 C C . TRP A 1 119 ? -5.447 -9.288 15.545 1.00 89.62 119 TRP A C 1
ATOM 968 O O . TRP A 1 119 ? -5.081 -10.370 16.005 1.00 89.62 119 TRP A O 1
ATOM 978 N N . GLU A 1 120 ? -6.357 -9.165 14.589 1.00 89.31 120 GLU A N 1
ATOM 979 C CA . GLU A 1 120 ? -6.938 -10.261 13.827 1.00 89.31 120 GLU A CA 1
ATOM 980 C C . GLU A 1 120 ? -6.724 -9.933 12.342 1.00 89.31 120 GLU A C 1
ATOM 982 O O . GLU A 1 120 ? -7.083 -8.826 11.935 1.00 89.31 120 GLU A O 1
ATOM 987 N N . PRO A 1 121 ? -6.116 -10.834 11.545 1.00 88.31 121 PRO A N 1
ATOM 988 C CA . PRO A 1 121 ? -5.937 -10.591 10.122 1.00 88.31 121 PRO A CA 1
ATOM 989 C C . PRO A 1 121 ? -7.287 -10.425 9.427 1.00 88.31 121 PRO A C 1
ATOM 991 O O . PRO A 1 121 ? -8.193 -11.243 9.598 1.00 88.31 121 PRO A O 1
ATOM 994 N N . THR A 1 122 ? -7.396 -9.391 8.600 1.00 88.50 122 THR A N 1
ATOM 995 C CA . THR A 1 122 ? -8.587 -9.104 7.795 1.00 88.50 122 THR A CA 1
ATOM 996 C C . THR A 1 122 ? -8.230 -9.119 6.316 1.00 88.50 122 THR A C 1
ATOM 998 O O . THR A 1 122 ? -7.140 -8.664 5.972 1.00 88.50 122 THR A O 1
ATOM 1001 N N . PRO A 1 123 ? -9.119 -9.597 5.430 1.00 91.19 123 PRO A N 1
ATOM 1002 C CA . PRO A 1 123 ? -8.832 -9.600 4.004 1.00 91.19 123 PRO A CA 1
ATOM 1003 C C . PRO A 1 123 ? -8.674 -8.169 3.476 1.00 91.19 123 PRO A C 1
ATOM 1005 O O . PRO A 1 123 ? -9.452 -7.276 3.822 1.00 91.19 123 PRO A O 1
ATOM 1008 N N . PHE A 1 124 ? -7.691 -7.965 2.606 1.00 91.81 124 PHE A N 1
ATOM 1009 C CA . PHE A 1 124 ? -7.562 -6.747 1.818 1.00 91.81 124 PHE A CA 1
ATOM 1010 C C . PHE A 1 124 ? -8.650 -6.703 0.734 1.00 91.81 124 PHE A C 1
ATOM 1012 O O . PHE A 1 124 ? -9.023 -7.753 0.208 1.00 91.81 124 PHE A O 1
ATOM 1019 N N . PRO A 1 125 ? -9.134 -5.513 0.330 1.00 92.31 125 PRO A N 1
ATOM 1020 C CA . PRO A 1 125 ? -10.087 -5.387 -0.777 1.00 92.31 125 PRO A CA 1
ATOM 1021 C C . PRO A 1 125 ? -9.657 -6.101 -2.068 1.00 92.31 125 PRO A C 1
ATOM 1023 O O . PRO A 1 125 ? -10.487 -6.743 -2.705 1.00 92.31 125 PRO A O 1
ATOM 1026 N N . LEU A 1 126 ? -8.355 -6.106 -2.387 1.00 93.81 126 LEU A N 1
ATOM 1027 C CA . LEU A 1 126 ? -7.763 -6.897 -3.477 1.00 93.81 126 LEU A CA 1
ATOM 1028 C C . LEU A 1 126 ? -8.186 -8.379 -3.482 1.00 93.81 126 LEU A C 1
ATOM 1030 O O . LEU A 1 126 ? -8.276 -8.990 -4.543 1.00 93.81 126 LEU A O 1
ATOM 1034 N N . GLU A 1 127 ? -8.395 -8.976 -2.309 1.00 92.06 127 GLU A N 1
ATOM 1035 C CA . GLU A 1 127 ? -8.758 -10.390 -2.155 1.00 92.06 127 GLU A CA 1
ATOM 1036 C C . GLU A 1 127 ? -10.255 -10.645 -2.375 1.00 92.06 127 GLU A C 1
ATOM 1038 O O . GLU A 1 127 ? -10.666 -11.793 -2.548 1.00 92.06 127 GLU A O 1
ATOM 1043 N N . LEU A 1 128 ? -11.072 -9.589 -2.351 1.00 88.81 128 LEU A N 1
ATOM 1044 C CA . LEU A 1 128 ? -12.528 -9.656 -2.484 1.00 88.81 128 LEU A CA 1
ATOM 1045 C C . LEU A 1 128 ? -12.993 -9.420 -3.929 1.00 88.81 128 LEU A C 1
ATOM 1047 O O . LEU A 1 128 ? -14.095 -9.830 -4.294 1.00 88.81 128 LEU A O 1
ATOM 1051 N N . GLU A 1 129 ? -12.161 -8.780 -4.749 1.00 71.38 129 GLU A N 1
ATOM 1052 C CA . GLU A 1 129 ? -12.403 -8.527 -6.170 1.00 71.38 129 GLU A CA 1
ATOM 1053 C C . GLU A 1 129 ? -11.942 -9.727 -7.022 1.00 71.38 129 GLU A C 1
ATOM 1055 O O . GLU A 1 129 ? -10.854 -9.723 -7.603 1.00 71.38 129 GLU A O 1
ATOM 1060 N N . ALA A 1 130 ? -12.767 -10.781 -7.057 1.00 55.41 130 ALA A N 1
ATOM 1061 C CA . ALA A 1 130 ? -12.587 -11.974 -7.896 1.00 55.41 130 ALA A CA 1
ATOM 1062 C C . ALA A 1 130 ? -13.471 -11.952 -9.153 1.00 55.41 130 ALA A C 1
ATOM 1064 O O . ALA A 1 130 ? -14.672 -11.613 -9.033 1.00 55.41 130 ALA A O 1
#

Secondary structure (DSSP, 8-state):
-HHHIIIIIHHHHHT--SHHHHHHHHHSTTSSS-GGGSHHHHHHHHHHTT-HHHHHHHHHHHTTTTS--TTS-HHHHHHHHHHHHHHHHHHTT-HHHHHHHHHHHHHHHHHHHT-GGG------HHHH--

Sequence (130 aa):
MTEAIETHALPVLRGIVSLDDYLTFVSGHYFRHHLFDWPDVKIIVDVALGNLDAARALRDAYIDRWGDNPAHDDESRAQYRRVRELCARLEADDRPGLAALLHEWEAITVRNLKIERLWEPTPFPLELEA

Foldseek 3Di:
DVVCCVPPVVVLVVQPPDPVSVLVVQQDPPDPDGLVVDLLSVLLVCLLQLVLVVSLVSCVVCVVVLDPDPVDDPVSVVSSVLSVVLVVCSVVVVLVVNQVSNVVVVVVVCVVVVVVVVDDDDRGNSVVPD

Radius of gyration: 16.63 Å; chains: 1; bounding box: 40×32×44 Å

pLDDT: mean 88.77, std 8.7, range [55.41, 96.94]

Organism: NCBI:txid29409